Protein AF-A0A1Y1LQA8-F1 (afdb_monomer_lite)

Radius of gyration: 16.52 Å; chains: 1; bounding box: 36×49×40 Å

Structure (mmCIF, N/CA/C/O backbone):
data_AF-A0A1Y1LQA8-F1
#
_entry.id   AF-A0A1Y1LQA8-F1
#
loop_
_atom_site.group_PDB
_atom_site.id
_atom_site.type_symbol
_atom_site.label_atom_id
_atom_site.label_alt_id
_atom_site.label_comp_id
_atom_site.label_asym_id
_atom_site.label_entity_id
_atom_site.label_seq_id
_atom_site.pdbx_PDB_ins_code
_atom_site.Cartn_x
_atom_site.Cartn_y
_atom_site.Cartn_z
_atom_site.occupancy
_atom_site.B_iso_or_equiv
_atom_site.auth_seq_id
_atom_site.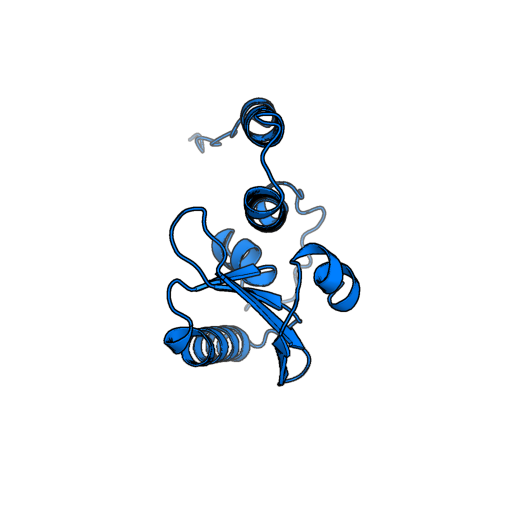auth_comp_id
_atom_site.auth_asym_id
_atom_site.auth_atom_id
_atom_site.pdbx_PDB_model_num
ATOM 1 N N . MET A 1 1 ? -7.910 35.291 4.109 1.00 36.25 1 MET A N 1
ATOM 2 C CA . MET A 1 1 ? -8.490 35.565 2.781 1.00 36.25 1 MET A CA 1
ATOM 3 C C . MET A 1 1 ? -7.597 34.868 1.772 1.00 36.25 1 MET A C 1
ATOM 5 O O . MET A 1 1 ? -6.394 35.068 1.854 1.00 36.25 1 MET A O 1
ATOM 9 N N . ALA A 1 2 ? -8.210 34.036 0.928 1.00 35.50 2 ALA A N 1
ATOM 10 C CA . ALA A 1 2 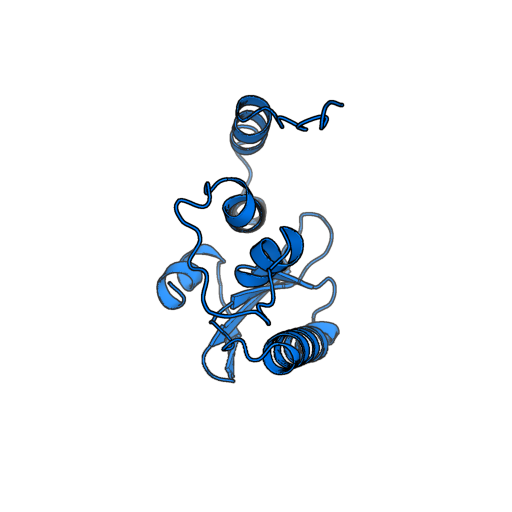? -7.634 33.211 -0.139 1.00 35.50 2 ALA A CA 1
ATOM 11 C C . ALA A 1 2 ? -6.783 31.998 0.290 1.00 35.50 2 ALA A C 1
ATOM 13 O O . ALA A 1 2 ? -5.570 32.073 0.484 1.00 35.50 2 ALA A O 1
ATOM 14 N N . ASP A 1 3 ? -7.501 30.877 0.398 1.00 37.22 3 ASP A N 1
ATOM 15 C CA . ASP A 1 3 ? -7.052 29.529 0.051 1.00 37.22 3 ASP A CA 1
ATOM 16 C C . ASP A 1 3 ? -6.282 29.602 -1.278 1.00 37.22 3 ASP A C 1
ATOM 18 O O . ASP A 1 3 ? -6.778 30.173 -2.251 1.00 37.22 3 ASP A O 1
ATOM 22 N N . ARG A 1 4 ? -5.038 29.120 -1.304 1.00 40.53 4 ARG A N 1
ATOM 23 C CA . ARG A 1 4 ? -4.310 28.923 -2.560 1.00 40.53 4 ARG A CA 1
ATOM 24 C C . ARG A 1 4 ? -4.588 27.499 -2.987 1.00 40.53 4 ARG A C 1
ATOM 26 O O . ARG A 1 4 ? -3.836 26.588 -2.640 1.00 40.53 4 ARG A O 1
ATOM 33 N N . ASP A 1 5 ? -5.701 27.352 -3.694 1.00 42.28 5 ASP A N 1
ATOM 34 C CA . ASP A 1 5 ? -6.008 26.180 -4.493 1.00 42.28 5 ASP A CA 1
ATOM 35 C C . ASP A 1 5 ? -4.764 25.823 -5.308 1.00 42.28 5 ASP A C 1
ATOM 37 O O . ASP A 1 5 ? -4.322 26.559 -6.190 1.00 42.28 5 ASP A O 1
ATOM 41 N N . THR A 1 6 ? -4.137 24.709 -4.940 1.00 51.50 6 THR A N 1
ATOM 42 C CA . THR A 1 6 ? -3.135 24.063 -5.781 1.00 51.50 6 THR A CA 1
ATOM 43 C C . THR A 1 6 ? -3.921 23.357 -6.874 1.00 51.50 6 THR A C 1
ATOM 45 O O . THR A 1 6 ? -4.232 22.171 -6.769 1.00 51.50 6 THR A O 1
ATOM 48 N N . GLU A 1 7 ? -4.330 24.129 -7.877 1.00 48.59 7 GLU A N 1
ATOM 49 C CA . GLU A 1 7 ? -4.794 23.606 -9.153 1.00 48.59 7 GLU A CA 1
ATOM 50 C C . GLU A 1 7 ? -3.582 22.926 -9.795 1.00 48.59 7 GLU A C 1
ATOM 52 O O . GLU A 1 7 ? -2.673 23.565 -10.316 1.00 48.59 7 GLU A O 1
ATOM 57 N N . MET A 1 8 ? -3.485 21.613 -9.603 1.00 51.59 8 MET A N 1
ATOM 58 C CA . MET A 1 8 ? -2.475 20.796 -10.257 1.00 51.59 8 MET A CA 1
ATOM 59 C C . MET A 1 8 ? -2.997 20.514 -11.664 1.00 51.59 8 MET A C 1
ATOM 61 O O . MET A 1 8 ? -4.001 19.812 -11.813 1.00 51.59 8 MET A O 1
ATOM 65 N N . ASP A 1 9 ? -2.352 21.115 -12.664 1.00 49.09 9 ASP A N 1
ATOM 66 C CA . ASP A 1 9 ? -2.774 21.062 -14.060 1.00 49.09 9 ASP A CA 1
ATOM 67 C C . ASP A 1 9 ? -2.962 19.610 -14.527 1.00 49.09 9 ASP A C 1
ATOM 69 O O . ASP A 1 9 ? -2.050 18.774 -14.540 1.00 49.09 9 ASP A O 1
ATOM 73 N N . LEU A 1 10 ? -4.197 19.299 -14.923 1.00 51.50 10 LEU A N 1
ATOM 74 C CA . LEU A 1 10 ? -4.590 17.988 -15.445 1.00 51.50 10 LEU A CA 1
ATOM 75 C C . LEU A 1 10 ? -3.781 17.611 -16.700 1.00 51.50 10 LEU A C 1
ATOM 77 O O . LEU A 1 10 ? -3.586 16.424 -16.963 1.00 51.50 10 LEU A O 1
ATOM 81 N N . ASP A 1 11 ? -3.277 18.606 -17.436 1.00 50.31 11 ASP A N 1
ATOM 82 C CA . ASP A 1 11 ? -2.474 18.428 -18.648 1.00 50.31 11 ASP A CA 1
ATOM 83 C C . ASP A 1 11 ? -1.070 17.874 -18.348 1.00 50.31 11 ASP A C 1
ATOM 85 O O . ASP A 1 11 ? -0.630 16.928 -18.999 1.00 50.31 11 ASP A O 1
ATOM 89 N N . GLU A 1 12 ? -0.406 18.331 -17.279 1.00 51.81 12 GLU A N 1
ATOM 90 C CA . GLU A 1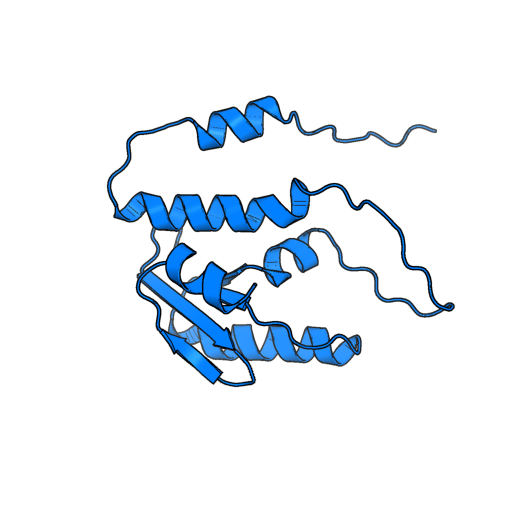 12 ? 0.883 17.763 -16.847 1.00 51.81 12 GLU A CA 1
ATOM 91 C C . GLU A 1 12 ? 0.729 16.297 -16.409 1.00 51.81 12 GLU A C 1
ATOM 93 O O . GLU A 1 12 ? 1.565 15.439 -16.707 1.00 51.81 12 GLU A O 1
ATOM 98 N N . THR A 1 13 ? -0.394 15.974 -15.761 1.00 48.31 13 THR A N 1
ATOM 99 C CA . THR A 1 13 ? -0.700 14.605 -15.322 1.00 48.31 13 THR A CA 1
ATOM 100 C C . THR A 1 13 ? -0.957 13.674 -16.516 1.00 48.31 13 THR A C 1
ATOM 102 O O . THR A 1 13 ? -0.526 12.517 -16.511 1.00 48.31 13 THR A O 1
ATOM 105 N N . LEU A 1 14 ? -1.622 14.171 -17.566 1.00 45.38 14 LEU A N 1
ATOM 106 C CA . LEU A 1 14 ? -1.857 13.440 -18.816 1.00 45.38 14 LEU A CA 1
ATOM 107 C C . LEU A 1 14 ? -0.573 13.285 -19.643 1.00 45.38 14 LEU A C 1
ATOM 109 O O . LEU A 1 14 ? -0.351 12.219 -20.224 1.00 45.38 14 LEU A O 1
ATOM 113 N N . GLN A 1 15 ? 0.307 14.288 -19.636 1.00 48.69 15 GLN A N 1
ATOM 114 C CA . GLN A 1 15 ? 1.617 14.214 -20.283 1.00 48.69 15 GLN A CA 1
ATOM 115 C C . GLN A 1 15 ? 2.525 13.161 -19.625 1.00 48.69 15 GLN A C 1
ATOM 117 O O . GLN A 1 15 ? 3.158 12.388 -20.342 1.00 48.69 15 GLN A O 1
ATOM 122 N N . ILE A 1 16 ? 2.510 13.009 -18.293 1.00 49.78 16 ILE A N 1
ATOM 123 C CA . ILE A 1 16 ? 3.224 11.913 -17.599 1.00 49.78 16 ILE A CA 1
ATOM 124 C C . ILE A 1 16 ? 2.703 10.530 -18.035 1.00 49.78 16 ILE A C 1
ATOM 126 O O . ILE A 1 16 ? 3.481 9.589 -18.191 1.00 49.78 16 ILE A O 1
ATOM 130 N N . ILE A 1 17 ? 1.395 10.387 -18.271 1.00 53.03 17 ILE A N 1
ATOM 131 C CA . ILE A 1 17 ? 0.784 9.125 -18.728 1.00 53.03 17 ILE A CA 1
ATOM 132 C C . ILE A 1 17 ? 1.141 8.817 -20.200 1.00 53.03 17 ILE A C 1
ATOM 134 O O . ILE A 1 17 ? 1.158 7.641 -20.596 1.00 53.03 17 ILE A O 1
ATOM 138 N N . GLY A 1 18 ? 1.430 9.853 -20.997 1.00 46.19 18 GLY A N 1
ATOM 139 C CA . GLY A 1 18 ? 1.752 9.782 -22.426 1.00 46.19 18 GLY A CA 1
ATOM 140 C C . GLY A 1 18 ? 3.220 9.498 -22.771 1.00 46.19 18 GLY A C 1
ATOM 141 O O . GLY A 1 18 ? 3.497 9.072 -23.892 1.00 46.19 18 GLY A O 1
ATOM 142 N N . ILE A 1 19 ? 4.167 9.672 -21.843 1.00 47.97 19 ILE A N 1
ATOM 143 C CA . ILE A 1 19 ? 5.592 9.452 -22.133 1.00 47.97 19 ILE A CA 1
ATOM 144 C C . ILE A 1 19 ? 5.943 7.960 -22.013 1.00 47.97 19 ILE A C 1
ATOM 146 O O . ILE A 1 19 ? 6.229 7.442 -20.935 1.00 47.97 19 ILE A O 1
ATOM 150 N N . GLY A 1 20 ? 5.978 7.288 -23.166 1.00 41.56 20 GLY A N 1
ATOM 151 C CA . GLY A 1 20 ? 6.937 6.217 -23.431 1.00 41.56 20 GLY A CA 1
ATOM 152 C C . GLY A 1 20 ? 6.347 4.852 -23.782 1.00 41.56 20 GLY A C 1
ATOM 153 O O . GLY A 1 20 ? 5.700 4.192 -22.967 1.00 41.56 20 GLY A O 1
ATOM 154 N N . GLU A 1 21 ? 6.662 4.387 -24.991 1.00 52.62 21 GLU A N 1
ATOM 155 C CA . GLU A 1 21 ? 6.695 2.963 -25.316 1.00 52.62 21 GLU A CA 1
ATOM 156 C C . GLU A 1 21 ? 7.767 2.291 -24.444 1.00 52.62 21 GLU A C 1
ATOM 158 O O . GLU A 1 21 ? 8.953 2.303 -24.766 1.00 52.62 21 GLU A O 1
ATOM 163 N N . PHE A 1 22 ? 7.364 1.737 -23.302 1.00 48.56 22 PHE A N 1
ATOM 164 C CA . PHE A 1 22 ? 8.249 0.975 -22.426 1.00 48.56 22 PHE A CA 1
ATOM 165 C C . PHE A 1 22 ? 7.796 -0.485 -22.329 1.00 48.56 22 PHE A C 1
ATOM 167 O O . PHE A 1 22 ? 6.607 -0.806 -22.358 1.00 48.56 22 PHE A O 1
ATOM 174 N N . THR A 1 23 ? 8.785 -1.373 -22.237 1.00 53.28 23 THR A N 1
ATOM 175 C CA . THR A 1 23 ? 8.650 -2.834 -22.173 1.00 53.28 23 THR A CA 1
ATOM 176 C C . THR A 1 23 ? 7.724 -3.296 -21.038 1.00 53.28 23 THR A C 1
ATOM 178 O O . THR A 1 23 ? 7.445 -2.553 -20.102 1.00 53.28 23 THR A O 1
ATOM 181 N N . ALA A 1 24 ? 7.251 -4.548 -21.089 1.00 53.44 24 ALA A N 1
ATOM 182 C CA . ALA A 1 24 ? 6.245 -5.100 -20.166 1.00 53.44 24 ALA A CA 1
ATOM 183 C C . ALA A 1 24 ? 6.518 -4.861 -18.659 1.00 53.44 24 ALA A C 1
ATOM 185 O O . ALA A 1 24 ? 5.571 -4.677 -17.901 1.00 53.44 24 ALA A O 1
ATOM 186 N N . LEU A 1 25 ? 7.788 -4.777 -18.233 1.00 54.75 25 LEU A N 1
ATOM 187 C CA . LEU A 1 25 ? 8.202 -4.437 -16.857 1.00 54.75 25 LEU A CA 1
ATOM 188 C C . LEU A 1 25 ? 7.731 -3.045 -16.394 1.00 54.75 25 LEU A C 1
ATOM 190 O O . LEU A 1 25 ? 7.414 -2.855 -15.224 1.00 54.75 25 LEU A O 1
ATOM 194 N N . PHE A 1 26 ? 7.645 -2.078 -17.306 1.00 67.06 26 PHE A N 1
ATOM 195 C CA . PHE A 1 26 ? 7.149 -0.730 -17.016 1.00 67.06 26 PHE A CA 1
ATOM 196 C C . PHE A 1 26 ? 5.623 -0.636 -17.042 1.00 67.06 26 PHE A C 1
ATOM 198 O O . PHE A 1 26 ? 5.068 0.327 -16.507 1.00 67.06 26 PHE A O 1
ATOM 205 N N . GLN A 1 27 ? 4.924 -1.612 -17.633 1.00 77.75 27 GLN A N 1
ATOM 206 C CA . GLN A 1 27 ? 3.465 -1.556 -17.703 1.00 77.75 27 GLN A CA 1
ATOM 207 C C . GLN A 1 27 ? 2.816 -1.686 -16.330 1.00 77.75 27 GLN A C 1
ATOM 209 O O . GLN A 1 27 ? 1.939 -0.890 -16.008 1.00 77.75 27 GLN A O 1
ATOM 214 N N . ASP A 1 28 ? 3.246 -2.628 -15.489 1.00 81.62 28 ASP A N 1
ATOM 215 C CA . ASP A 1 28 ? 2.670 -2.755 -14.145 1.00 81.62 28 ASP A CA 1
ATOM 216 C C . ASP A 1 28 ? 2.972 -1.532 -13.277 1.00 81.62 28 ASP A C 1
ATOM 218 O O . ASP A 1 28 ? 2.110 -1.103 -12.509 1.00 81.62 28 ASP A O 1
ATOM 222 N N . TYR A 1 29 ? 4.143 -0.908 -13.444 1.00 85.12 29 TYR A N 1
ATOM 223 C CA . TYR A 1 29 ? 4.455 0.343 -12.756 1.00 85.12 29 TYR A CA 1
ATOM 224 C C . TYR A 1 29 ? 3.555 1.487 -13.228 1.00 85.12 29 TYR A C 1
ATOM 226 O O . TYR A 1 29 ? 3.022 2.235 -12.409 1.00 85.12 29 TYR A O 1
ATOM 234 N N . LYS A 1 30 ? 3.294 1.577 -14.537 1.00 84.25 30 LYS A N 1
ATOM 235 C CA . LYS A 1 30 ? 2.313 2.514 -15.091 1.00 84.25 30 LYS A CA 1
ATOM 236 C C . LYS A 1 30 ? 0.921 2.268 -14.511 1.00 84.25 30 LYS A C 1
ATOM 238 O O . LYS A 1 30 ? 0.281 3.218 -14.069 1.00 84.25 30 LYS A O 1
ATOM 243 N N . HIS A 1 31 ? 0.466 1.017 -14.452 1.00 86.12 31 HIS A N 1
ATOM 244 C CA . HIS A 1 31 ? -0.825 0.672 -13.851 1.00 86.12 31 HIS A CA 1
ATOM 245 C C . HIS A 1 31 ? -0.877 1.041 -12.365 1.00 86.12 31 HIS A C 1
ATOM 247 O O . HIS A 1 31 ? -1.870 1.605 -11.917 1.00 86.12 31 HIS A O 1
ATOM 253 N N . TYR A 1 32 ? 0.197 0.795 -11.614 1.00 87.69 32 TYR A N 1
ATOM 254 C CA . TYR A 1 32 ? 0.324 1.230 -10.224 1.00 87.69 32 TYR A CA 1
ATOM 255 C C . TYR A 1 32 ? 0.186 2.753 -10.086 1.00 87.69 32 TYR A C 1
ATOM 257 O O . TYR A 1 32 ? -0.594 3.220 -9.253 1.00 87.69 32 TYR A O 1
ATOM 265 N N . VAL A 1 33 ? 0.894 3.532 -10.912 1.00 87.50 33 VAL A N 1
ATOM 266 C CA . VAL A 1 33 ? 0.805 5.001 -10.901 1.00 87.50 33 VAL A CA 1
ATOM 267 C C . VAL A 1 33 ? -0.610 5.451 -11.256 1.00 87.50 33 VAL A C 1
ATOM 269 O O . VAL A 1 33 ? -1.177 6.270 -10.539 1.00 87.50 33 VAL A O 1
ATOM 272 N N . MET A 1 34 ? -1.217 4.877 -12.298 1.00 85.94 34 MET A N 1
ATOM 273 C CA . MET A 1 34 ? -2.596 5.181 -12.689 1.00 85.94 34 MET A CA 1
ATOM 274 C C . MET A 1 34 ? -3.578 4.924 -11.540 1.00 85.94 34 MET A C 1
ATOM 276 O O . MET A 1 34 ? -4.341 5.821 -11.193 1.00 85.94 34 MET A O 1
ATOM 280 N N . LEU A 1 35 ? -3.525 3.750 -10.900 1.00 85.06 35 LEU A N 1
ATOM 281 C CA . LEU A 1 35 ? -4.386 3.416 -9.758 1.00 85.06 35 LEU A CA 1
ATOM 282 C C . LEU A 1 35 ? -4.142 4.336 -8.557 1.00 85.06 35 LEU A C 1
ATOM 284 O O . LEU A 1 35 ? -5.092 4.772 -7.912 1.00 85.06 35 LEU A O 1
ATOM 288 N N . SER A 1 36 ? -2.883 4.684 -8.292 1.00 84.50 36 SER A N 1
ATOM 289 C CA . SER A 1 36 ? -2.521 5.629 -7.231 1.00 84.50 36 SER A CA 1
ATOM 290 C C . SER A 1 36 ? -3.059 7.036 -7.512 1.00 84.50 36 SER A C 1
ATOM 292 O O . SER A 1 36 ? -3.419 7.761 -6.589 1.00 84.50 36 SER A O 1
ATOM 294 N N . LEU A 1 37 ? -3.131 7.443 -8.782 1.00 83.56 37 LEU A N 1
ATOM 295 C CA . LEU A 1 37 ? -3.663 8.743 -9.193 1.00 83.56 37 LEU A CA 1
ATOM 296 C C . LEU A 1 37 ? -5.193 8.772 -9.255 1.00 83.56 37 LEU A C 1
ATOM 298 O O . LEU A 1 37 ? -5.770 9.845 -9.092 1.00 83.56 37 LEU A O 1
ATOM 302 N N . MET A 1 38 ? -5.873 7.632 -9.423 1.00 79.06 38 MET A N 1
ATOM 303 C CA . MET A 1 38 ? -7.344 7.585 -9.478 1.00 79.06 38 MET A CA 1
ATOM 304 C C . MET A 1 38 ? -8.001 8.227 -8.252 1.00 79.06 38 MET A C 1
ATOM 306 O O . MET A 1 38 ? -8.975 8.962 -8.402 1.00 79.06 38 MET A O 1
ATOM 310 N N . GLY A 1 39 ? -7.439 8.022 -7.057 1.00 70.31 39 GLY A N 1
ATOM 311 C CA . GLY A 1 39 ? -7.937 8.647 -5.827 1.00 70.31 39 GLY A CA 1
ATOM 312 C C . GLY A 1 39 ? -7.848 10.180 -5.815 1.00 70.31 39 GLY A C 1
ATOM 313 O O . GLY A 1 39 ? -8.504 10.820 -5.000 1.00 70.31 39 GLY A O 1
ATOM 314 N N . SER A 1 40 ? -7.048 10.773 -6.705 1.00 74.25 40 SER A N 1
ATOM 315 C CA . SER A 1 40 ? -6.903 12.224 -6.877 1.00 74.25 40 SER A CA 1
ATOM 316 C C . SER A 1 40 ? -7.643 12.763 -8.105 1.00 74.25 40 SER A C 1
ATOM 318 O O . SER A 1 40 ? -8.070 13.911 -8.088 1.00 74.25 40 SER A O 1
ATOM 320 N N . LEU A 1 41 ? -7.811 11.949 -9.151 1.00 72.75 41 LEU A N 1
ATOM 321 C CA . LEU A 1 41 ? -8.439 12.351 -10.415 1.00 72.75 41 LEU A CA 1
ATOM 322 C C . LEU A 1 41 ? -9.968 12.255 -10.400 1.00 72.75 41 LEU A C 1
ATOM 324 O O . LEU A 1 41 ? -10.628 12.876 -11.230 1.00 72.75 41 LEU A O 1
ATOM 328 N N . LEU A 1 42 ? -10.546 11.465 -9.493 1.00 69.31 42 LEU A N 1
ATOM 329 C CA . LEU A 1 42 ? -11.993 11.323 -9.387 1.00 69.31 42 LEU A CA 1
ATOM 330 C C . LEU A 1 42 ? -12.562 12.430 -8.483 1.00 69.31 42 LEU A C 1
ATOM 332 O O . LEU A 1 42 ? -12.362 12.377 -7.266 1.00 69.31 42 LEU A O 1
ATOM 336 N N . PRO A 1 43 ? -13.291 13.424 -9.033 1.00 61.53 43 PRO A N 1
ATOM 337 C CA . PRO A 1 43 ? -13.926 14.441 -8.211 1.00 61.53 43 PRO A CA 1
ATOM 338 C C . PRO A 1 43 ? -14.965 13.778 -7.305 1.00 61.53 43 PRO A C 1
ATOM 340 O O . PRO A 1 43 ? -15.793 12.979 -7.755 1.00 61.53 43 PRO A O 1
ATOM 343 N N . TYR A 1 44 ? -14.943 14.116 -6.018 1.00 61.34 44 TYR A N 1
ATOM 344 C CA . TYR A 1 44 ? -15.949 13.647 -5.073 1.00 61.34 44 TYR A CA 1
ATOM 345 C C . TYR A 1 44 ? -17.302 14.285 -5.439 1.00 61.34 44 TYR A C 1
ATOM 347 O O . TYR A 1 44 ? -17.504 15.487 -5.293 1.00 61.34 44 TYR A O 1
ATOM 355 N N . LYS A 1 45 ? -18.237 13.493 -5.979 1.00 56.75 45 LYS A N 1
ATOM 356 C CA . LYS A 1 45 ? -19.507 14.021 -6.518 1.00 56.75 45 LYS A CA 1
ATOM 357 C C . LYS A 1 45 ? -20.547 14.362 -5.453 1.00 56.75 45 LYS A C 1
ATOM 359 O O . LYS A 1 45 ? -21.480 15.109 -5.732 1.00 56.75 45 LYS A O 1
ATOM 364 N N . SER A 1 46 ? -20.412 13.840 -4.240 1.00 53.22 46 SER A N 1
ATOM 365 C CA . SER A 1 46 ? -21.349 14.132 -3.160 1.00 53.22 46 SER A CA 1
ATOM 366 C C . SER A 1 46 ? -20.719 13.897 -1.796 1.00 53.22 46 SER A C 1
ATOM 368 O O . SER A 1 46 ? -19.815 13.081 -1.612 1.00 53.22 46 SER A O 1
ATOM 370 N N . ARG A 1 47 ? -21.222 14.644 -0.815 1.00 56.16 47 ARG A N 1
ATOM 371 C CA . ARG A 1 47 ? -20.895 14.473 0.594 1.00 56.16 47 ARG A CA 1
ATOM 372 C C . ARG A 1 47 ? -22.033 13.693 1.244 1.00 56.16 47 ARG A C 1
ATOM 374 O O . ARG A 1 47 ? -23.115 14.243 1.422 1.00 56.16 47 ARG A O 1
ATOM 381 N N . HIS A 1 48 ? -21.797 12.442 1.622 1.00 53.31 48 HIS A N 1
ATOM 382 C CA . HIS A 1 48 ? -22.730 11.707 2.475 1.00 53.31 48 HIS A CA 1
ATOM 383 C C . HIS A 1 48 ? -22.413 12.029 3.941 1.00 53.31 48 HIS A C 1
ATOM 385 O O . HIS A 1 48 ? -21.543 11.419 4.562 1.00 53.31 48 HIS A O 1
ATOM 391 N N . VAL A 1 49 ? -23.076 13.060 4.471 1.00 57.25 49 VAL A N 1
ATOM 392 C CA . VAL A 1 49 ? -22.958 13.450 5.884 1.00 57.25 49 VAL A CA 1
ATOM 393 C C . VAL A 1 49 ? -23.951 12.640 6.708 1.00 57.25 49 VAL A C 1
ATOM 395 O O . VAL A 1 49 ? -25.147 12.674 6.430 1.00 57.25 49 VAL A O 1
ATOM 398 N N . PHE A 1 50 ? -23.462 11.945 7.733 1.00 55.69 50 PHE A N 1
ATOM 399 C CA . PHE A 1 50 ? -24.288 11.255 8.720 1.00 55.69 50 PHE A CA 1
ATOM 400 C C . PHE A 1 50 ? -23.696 11.486 10.121 1.00 55.69 50 PHE A C 1
ATOM 402 O O . PHE A 1 50 ? -22.625 10.976 10.438 1.00 55.69 50 PHE A O 1
ATOM 409 N N . GLY A 1 51 ? -24.378 12.274 10.958 1.00 62.91 51 GLY A N 1
ATOM 410 C CA . GLY A 1 51 ? -23.981 12.527 12.353 1.00 62.91 51 GLY A CA 1
ATOM 411 C C . GLY A 1 51 ? -22.760 13.445 12.561 1.00 62.91 51 GLY A C 1
ATOM 412 O O . GLY A 1 51 ? -22.297 14.116 11.642 1.00 62.91 51 GLY A O 1
ATOM 413 N N . SER A 1 52 ? -22.269 13.507 13.810 1.00 63.03 52 SER A N 1
ATOM 414 C CA . SER A 1 52 ? -21.243 14.460 14.288 1.00 63.03 52 SER A CA 1
ATOM 415 C C . SER A 1 52 ? -19.840 13.871 14.512 1.00 63.03 52 SER A C 1
ATOM 417 O O . SER A 1 52 ? -18.896 14.627 14.730 1.00 63.03 52 SER A O 1
ATOM 419 N N . LYS A 1 53 ? -19.675 12.542 14.440 1.00 62.69 53 LYS A N 1
ATOM 420 C CA . LYS A 1 53 ? -18.387 11.837 14.580 1.00 62.69 53 LYS A CA 1
ATOM 421 C C . LYS A 1 53 ? -18.042 11.081 13.294 1.00 62.69 53 LYS A C 1
ATOM 423 O O . LYS A 1 53 ? -18.099 9.859 13.263 1.00 62.69 53 LYS A O 1
ATOM 428 N N . GLN A 1 54 ? -17.724 11.802 12.220 1.00 69.50 54 GLN A N 1
ATOM 429 C CA . GLN A 1 54 ? -17.287 11.179 10.966 1.00 69.50 54 GLN A CA 1
ATOM 430 C C . GLN A 1 54 ? -15.769 11.246 10.816 1.00 69.50 54 GLN A C 1
ATOM 432 O O . GLN A 1 54 ? -15.176 12.327 10.834 1.00 69.50 54 GLN A O 1
ATOM 437 N N . TRP A 1 55 ? -15.151 10.085 10.606 1.00 73.75 55 TRP A N 1
ATOM 438 C CA . TRP A 1 55 ? -13.808 10.019 10.052 1.00 73.75 55 TRP A CA 1
ATOM 439 C C . TRP A 1 55 ? -13.846 10.454 8.583 1.00 73.75 55 TRP A C 1
ATOM 441 O O . TRP A 1 55 ? -14.702 10.019 7.812 1.00 73.75 55 TRP A O 1
ATOM 451 N N . LYS A 1 56 ? -12.923 11.341 8.199 1.00 76.69 56 LYS A N 1
ATOM 452 C CA . LYS A 1 56 ? -12.772 11.816 6.823 1.00 76.69 56 LYS A CA 1
ATOM 453 C C . LYS A 1 56 ? -11.450 11.284 6.266 1.00 76.69 56 LYS A C 1
ATOM 455 O O . LYS A 1 56 ? -10.407 11.688 6.789 1.00 76.69 56 LYS A O 1
ATOM 460 N N . PRO A 1 57 ? -11.467 10.453 5.209 1.00 77.19 57 PRO A N 1
ATOM 461 C CA . PRO A 1 57 ? -10.236 10.013 4.576 1.00 77.19 57 PRO A CA 1
ATOM 462 C C . PRO A 1 57 ? -9.513 11.214 3.961 1.00 77.19 57 PRO A C 1
ATOM 464 O O . PRO A 1 57 ? -10.113 12.077 3.309 1.00 77.19 57 PRO A O 1
ATOM 467 N N . LYS A 1 58 ? -8.207 11.283 4.190 1.00 79.25 58 LYS A N 1
ATOM 468 C CA . LYS A 1 58 ? -7.294 12.184 3.490 1.00 79.25 58 LYS A CA 1
ATOM 469 C C . LYS A 1 58 ? -6.998 11.616 2.103 1.00 79.25 58 LYS A C 1
ATOM 471 O O . LYS A 1 58 ? -7.195 10.434 1.845 1.00 79.25 58 LYS A O 1
ATOM 476 N N . ILE A 1 59 ? -6.428 12.440 1.224 1.00 75.94 59 ILE A N 1
ATOM 477 C CA . ILE A 1 59 ? -5.980 11.991 -0.106 1.00 75.94 59 ILE A CA 1
ATOM 478 C C . ILE A 1 59 ? -5.046 10.775 0.009 1.00 75.94 59 ILE A C 1
ATOM 480 O O . ILE A 1 59 ? -5.180 9.837 -0.766 1.00 75.94 59 ILE A O 1
ATOM 484 N N . ALA A 1 60 ? -4.147 10.760 0.999 1.00 78.56 60 ALA A N 1
ATOM 485 C CA . ALA A 1 60 ? -3.281 9.612 1.270 1.00 78.56 60 ALA A CA 1
ATOM 486 C C . ALA A 1 60 ? -4.081 8.332 1.579 1.00 78.56 60 ALA A C 1
ATOM 488 O O . ALA A 1 60 ? -3.793 7.291 0.998 1.00 78.56 60 ALA A O 1
ATOM 489 N N . ASP A 1 61 ? -5.138 8.430 2.392 1.00 80.25 61 ASP A N 1
ATOM 490 C CA . AS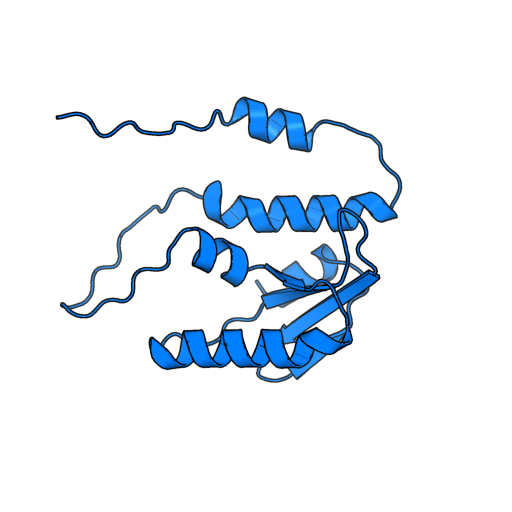P A 1 61 ? -6.010 7.296 2.724 1.00 80.25 61 ASP A CA 1
ATOM 491 C C . ASP A 1 61 ? -6.750 6.774 1.484 1.00 80.25 61 ASP A C 1
ATOM 493 O O . ASP A 1 61 ? -6.901 5.567 1.314 1.00 80.25 61 ASP A O 1
ATOM 497 N N . CYS A 1 62 ? -7.168 7.668 0.582 1.00 79.62 62 CYS A N 1
ATOM 498 C CA . CYS A 1 62 ? -7.796 7.283 -0.683 1.00 79.62 62 CYS A CA 1
ATOM 499 C C . CYS A 1 62 ? -6.817 6.568 -1.627 1.00 79.62 62 CYS A C 1
ATOM 501 O O . CYS A 1 62 ? -7.197 5.590 -2.269 1.00 79.62 62 CYS A O 1
ATOM 503 N N . LYS A 1 63 ? -5.561 7.035 -1.707 1.00 79.25 63 LYS A N 1
ATOM 504 C CA . LYS A 1 63 ? -4.506 6.402 -2.518 1.00 79.25 63 LYS A CA 1
ATOM 505 C C . LYS A 1 63 ? -4.190 5.001 -2.001 1.00 79.25 63 LYS A C 1
ATOM 507 O O . LYS A 1 63 ? -4.290 4.027 -2.746 1.00 79.25 63 LYS A O 1
ATOM 512 N N . GLU A 1 64 ? -3.896 4.911 -0.705 1.00 82.94 64 GLU A N 1
ATOM 513 C CA . GLU A 1 64 ? -3.628 3.650 -0.011 1.00 82.94 64 GLU A CA 1
ATOM 514 C C . GLU A 1 64 ? -4.834 2.712 -0.046 1.00 82.94 64 GLU A C 1
ATOM 516 O O . GLU A 1 64 ? -4.656 1.498 -0.029 1.00 82.94 64 GLU A O 1
ATOM 521 N N . GLY A 1 65 ? -6.058 3.248 -0.098 1.00 82.69 65 GLY A N 1
ATOM 522 C CA . GLY A 1 65 ? -7.303 2.487 -0.153 1.00 82.69 65 GLY A CA 1
ATOM 523 C C . GLY A 1 65 ? -7.364 1.516 -1.330 1.00 82.69 65 GLY A C 1
ATOM 524 O O . GLY A 1 65 ? -7.805 0.386 -1.146 1.00 82.69 65 GLY A O 1
ATOM 525 N N . ILE A 1 66 ? -6.847 1.921 -2.492 1.00 85.62 66 ILE A N 1
ATOM 526 C CA . ILE A 1 66 ? -6.869 1.127 -3.728 1.00 85.62 66 ILE A CA 1
ATOM 527 C C . ILE A 1 66 ? -5.604 0.272 -3.848 1.00 85.62 66 ILE A C 1
ATOM 529 O O . ILE A 1 66 ? -5.682 -0.929 -4.128 1.00 85.62 66 ILE A O 1
ATOM 533 N N . VAL A 1 67 ? -4.434 0.886 -3.638 1.00 89.94 67 VAL A N 1
ATOM 534 C CA . VAL A 1 67 ? -3.137 0.231 -3.818 1.00 89.94 67 VAL A CA 1
ATOM 535 C C . VAL A 1 67 ? -2.147 0.619 -2.722 1.00 89.94 67 VAL A C 1
ATOM 537 O O . VAL A 1 67 ? -1.967 1.791 -2.406 1.00 89.94 67 VAL A O 1
ATOM 540 N N . LEU A 1 68 ? -1.491 -0.385 -2.146 1.00 92.44 68 LEU A N 1
ATOM 541 C CA . LEU A 1 68 ? -0.466 -0.244 -1.119 1.00 92.44 68 LEU A CA 1
ATOM 542 C C . LEU A 1 68 ? 0.897 -0.598 -1.717 1.00 92.44 68 LEU A C 1
ATOM 544 O O . LEU A 1 68 ? 1.077 -1.707 -2.218 1.00 92.44 68 LEU A O 1
ATOM 548 N N . LYS A 1 69 ? 1.861 0.324 -1.667 1.00 91.81 69 LYS A N 1
ATOM 549 C CA . LYS A 1 69 ? 3.242 0.037 -2.069 1.00 91.81 69 LYS A CA 1
ATOM 550 C C . LYS A 1 69 ? 4.060 -0.388 -0.855 1.00 91.81 69 LYS A C 1
ATOM 552 O O . LYS A 1 69 ? 4.030 0.285 0.170 1.00 91.81 69 LYS A O 1
ATOM 557 N N . VAL A 1 70 ? 4.809 -1.472 -1.005 1.00 94.88 70 VAL A N 1
ATOM 558 C CA . VAL A 1 70 ? 5.736 -2.006 -0.006 1.00 94.88 70 VAL A CA 1
ATOM 559 C C . VAL A 1 70 ? 7.102 -2.168 -0.669 1.00 94.88 70 VAL A C 1
ATOM 561 O O . VAL A 1 70 ? 7.185 -2.591 -1.819 1.00 94.88 70 VAL A O 1
ATOM 564 N N . GLU A 1 71 ? 8.187 -1.810 0.013 1.00 92.94 71 GLU A N 1
ATOM 565 C CA . GLU A 1 71 ? 9.524 -1.899 -0.590 1.00 92.94 71 GLU A CA 1
ATOM 566 C C . GLU A 1 71 ? 10.073 -3.328 -0.580 1.00 92.94 71 GLU A C 1
ATOM 568 O O . GLU A 1 71 ? 10.630 -3.777 -1.585 1.00 92.94 71 GLU A O 1
ATOM 573 N N . LEU A 1 72 ? 9.884 -4.049 0.530 1.00 92.88 72 LEU A N 1
ATOM 574 C CA . LEU A 1 72 ? 10.415 -5.393 0.747 1.00 92.88 72 LEU A CA 1
ATOM 575 C C . LEU A 1 72 ? 9.292 -6.418 0.909 1.00 92.88 72 LEU A C 1
ATOM 577 O O . LEU A 1 72 ? 8.292 -6.176 1.577 1.00 92.88 72 LEU A O 1
ATOM 581 N N . ALA A 1 73 ? 9.486 -7.615 0.354 1.00 90.88 73 ALA A N 1
ATOM 582 C CA . ALA A 1 73 ? 8.505 -8.696 0.471 1.00 90.88 73 ALA A CA 1
ATOM 583 C C . ALA A 1 73 ? 8.247 -9.114 1.933 1.00 90.88 73 ALA A C 1
ATOM 585 O O . ALA A 1 73 ? 7.124 -9.474 2.272 1.00 90.88 73 ALA A O 1
ATOM 586 N N . GLY A 1 74 ? 9.264 -9.018 2.799 1.00 91.94 74 GLY A N 1
ATOM 587 C CA . GLY A 1 74 ? 9.142 -9.330 4.228 1.00 91.94 74 GLY A CA 1
ATOM 588 C C . GLY A 1 74 ? 8.230 -8.376 5.008 1.00 91.94 74 GLY A C 1
ATOM 589 O O . GLY A 1 74 ? 7.742 -8.747 6.069 1.00 91.94 74 GLY A O 1
ATOM 590 N N . ASP A 1 75 ? 7.944 -7.187 4.470 1.00 94.06 75 ASP A N 1
ATOM 591 C CA . ASP A 1 75 ? 7.134 -6.171 5.151 1.00 94.06 75 ASP A CA 1
ATOM 592 C C . ASP A 1 75 ? 5.642 -6.260 4.793 1.00 94.06 75 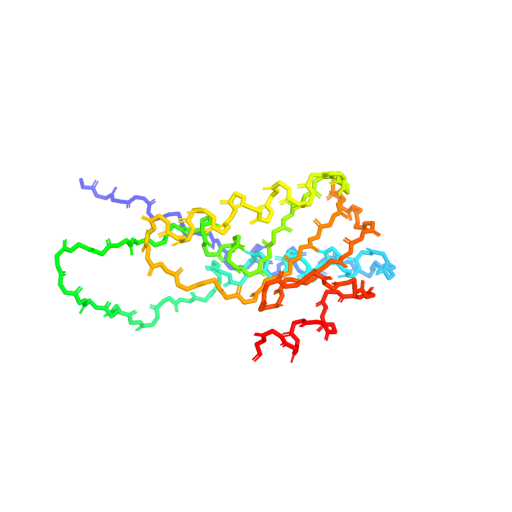ASP A C 1
ATOM 594 O O . ASP A 1 75 ? 4.826 -5.525 5.351 1.00 94.06 75 ASP A O 1
ATOM 598 N N . VAL A 1 76 ? 5.261 -7.142 3.861 1.00 94.69 76 VAL A N 1
ATOM 599 C CA . VAL A 1 76 ? 3.888 -7.227 3.338 1.00 94.69 76 VAL A CA 1
ATOM 600 C C . VAL A 1 76 ? 2.881 -7.529 4.444 1.00 94.69 76 VAL A C 1
ATOM 602 O O . VAL A 1 76 ? 1.865 -6.842 4.540 1.00 94.69 76 VAL A O 1
ATOM 605 N N . GLU A 1 77 ? 3.155 -8.520 5.293 1.00 94.19 77 GLU A N 1
ATOM 606 C CA . GLU A 1 77 ? 2.243 -8.916 6.373 1.00 94.19 77 GLU A CA 1
ATOM 607 C C . GLU A 1 77 ? 2.046 -7.784 7.384 1.00 94.19 77 GLU A C 1
ATOM 609 O O . GLU A 1 77 ? 0.912 -7.442 7.724 1.00 94.19 77 GLU A O 1
ATOM 614 N N . THR A 1 78 ? 3.141 -7.138 7.793 1.00 96.19 78 THR A N 1
ATOM 615 C CA . THR A 1 78 ? 3.110 -5.980 8.694 1.00 96.19 78 THR A CA 1
ATOM 616 C C . THR A 1 78 ? 2.311 -4.831 8.083 1.00 96.19 78 THR A C 1
ATOM 618 O O . THR A 1 78 ? 1.441 -4.265 8.740 1.00 96.19 78 THR A O 1
ATOM 621 N N . ALA A 1 79 ? 2.543 -4.515 6.806 1.00 94.75 79 ALA A N 1
ATOM 622 C CA . ALA A 1 79 ? 1.848 -3.436 6.114 1.00 94.75 79 ALA A CA 1
ATOM 623 C C . ALA A 1 79 ? 0.336 -3.707 5.983 1.00 94.75 79 ALA A C 1
ATOM 625 O O . ALA A 1 79 ? -0.481 -2.798 6.161 1.00 94.75 79 ALA A O 1
ATOM 626 N N . VAL A 1 80 ? -0.050 -4.961 5.722 1.00 94.69 80 VAL A N 1
ATOM 627 C CA . VAL A 1 80 ? -1.454 -5.397 5.709 1.00 94.69 80 VAL A CA 1
ATOM 628 C C . VAL A 1 80 ? -2.076 -5.260 7.098 1.00 94.69 80 VAL A C 1
ATOM 630 O O . VAL A 1 80 ? -3.144 -4.658 7.220 1.00 94.69 80 VAL A O 1
ATOM 633 N N . ALA A 1 81 ? -1.405 -5.749 8.144 1.00 94.75 81 ALA A N 1
ATOM 634 C CA . ALA A 1 81 ? -1.893 -5.672 9.518 1.00 94.75 81 ALA A CA 1
ATOM 635 C C . ALA A 1 81 ? -2.102 -4.218 9.969 1.00 94.75 81 ALA A C 1
ATOM 637 O O . ALA A 1 81 ? -3.183 -3.873 10.441 1.00 94.75 81 ALA A O 1
ATOM 638 N N . THR A 1 82 ? -1.124 -3.340 9.729 1.00 94.56 82 THR A N 1
ATOM 639 C CA . THR A 1 82 ? -1.221 -1.907 10.050 1.00 94.56 82 THR A CA 1
ATOM 640 C C . THR A 1 82 ? -2.378 -1.233 9.314 1.00 94.56 82 THR A C 1
ATOM 642 O O . THR A 1 82 ? -3.103 -0.424 9.896 1.00 94.56 82 THR A O 1
ATOM 645 N N . LYS A 1 83 ? -2.602 -1.568 8.037 1.00 92.81 83 LYS A N 1
ATOM 646 C CA . LYS A 1 83 ? -3.740 -1.027 7.283 1.00 92.81 83 LYS A CA 1
ATOM 647 C C . LYS A 1 83 ? -5.080 -1.498 7.855 1.00 92.81 83 LYS A C 1
ATOM 649 O O . LYS A 1 83 ? -6.004 -0.692 7.964 1.00 92.81 83 LYS A O 1
ATOM 654 N N . ILE A 1 84 ? -5.193 -2.774 8.217 1.00 92.69 84 ILE A N 1
ATOM 655 C CA . ILE A 1 84 ? -6.406 -3.336 8.827 1.00 92.69 84 ILE A CA 1
ATOM 656 C C . ILE A 1 84 ? -6.686 -2.663 10.171 1.00 92.69 84 ILE A C 1
ATOM 658 O O . ILE A 1 84 ? -7.799 -2.186 10.382 1.00 92.69 84 ILE A O 1
ATOM 662 N N . GLU A 1 85 ? -5.679 -2.559 11.038 1.00 93.25 85 GLU A N 1
ATOM 663 C CA . GLU A 1 85 ? -5.787 -1.912 12.348 1.00 93.25 85 GLU A CA 1
ATOM 664 C C . GLU A 1 85 ? -6.234 -0.450 12.211 1.00 93.25 85 GLU A C 1
ATOM 666 O O . GLU A 1 85 ? -7.168 -0.009 12.884 1.00 93.25 85 GLU A O 1
ATOM 671 N N . LYS A 1 86 ? -5.645 0.288 11.261 1.00 89.69 86 LYS A N 1
ATOM 672 C CA . LYS A 1 86 ? -6.046 1.662 10.934 1.00 89.69 86 LYS A CA 1
ATOM 673 C C . LYS A 1 86 ? -7.526 1.744 10.558 1.00 89.69 86 LYS A C 1
ATOM 675 O O . LYS A 1 86 ? -8.222 2.596 11.101 1.00 89.69 86 LYS A O 1
ATOM 680 N N . LEU A 1 87 ? -8.022 0.875 9.674 1.00 87.12 87 LEU A N 1
ATOM 681 C CA . LEU A 1 87 ? -9.431 0.880 9.247 1.00 87.12 87 LEU A CA 1
ATOM 682 C C . LEU A 1 87 ? -10.389 0.471 10.373 1.00 87.12 87 LEU A C 1
ATOM 684 O O . LEU A 1 87 ? -11.435 1.095 10.545 1.00 87.12 87 LEU A O 1
ATOM 688 N N . GLN A 1 88 ? -10.004 -0.513 11.187 1.00 88.81 88 GLN A N 1
ATOM 689 C CA . GLN A 1 88 ? -10.764 -0.934 12.364 1.00 88.81 88 GLN A CA 1
ATOM 690 C C . GLN A 1 88 ? -10.862 0.181 13.413 1.00 88.81 88 GLN A C 1
ATOM 692 O O . GLN A 1 88 ? -11.937 0.391 13.969 1.00 88.81 88 GLN A O 1
ATOM 697 N N . SER A 1 89 ? -9.787 0.950 13.630 1.00 88.06 89 SER A N 1
ATOM 698 C CA . SER A 1 89 ? -9.761 2.067 14.592 1.00 88.06 89 SER A CA 1
ATOM 699 C C . SER A 1 89 ? -10.749 3.195 14.267 1.00 88.06 89 SER A C 1
ATOM 701 O O . SER A 1 89 ? -11.114 3.974 15.146 1.00 88.06 89 SER A O 1
ATOM 703 N N . VAL A 1 90 ? -11.189 3.275 13.008 1.00 85.31 90 VAL A N 1
ATOM 704 C CA . VAL A 1 90 ? -12.153 4.267 12.511 1.00 85.31 90 VAL A CA 1
ATOM 705 C C . VAL A 1 90 ? -13.480 3.635 12.082 1.00 85.31 90 VAL A C 1
ATOM 707 O O . VAL A 1 90 ? -14.270 4.293 11.410 1.00 85.31 90 VAL A O 1
ATOM 710 N N . GLU A 1 91 ? -13.720 2.374 12.461 1.00 85.00 91 GLU A N 1
ATOM 711 C CA . GLU A 1 91 ? -14.948 1.614 12.176 1.00 85.00 91 GLU A CA 1
ATOM 712 C C . GLU A 1 91 ? -15.289 1.520 10.673 1.00 85.00 91 GLU A C 1
ATOM 714 O O . GLU A 1 91 ? -16.453 1.435 10.278 1.00 85.00 91 GLU A O 1
ATOM 719 N N . VAL A 1 92 ? -14.269 1.519 9.809 1.00 83.19 92 VAL A N 1
ATOM 720 C CA . VAL A 1 92 ? -14.432 1.392 8.356 1.00 83.19 92 VAL A CA 1
ATOM 721 C C . VAL A 1 92 ? -14.193 -0.058 7.930 1.00 83.19 92 VAL A C 1
ATOM 723 O O . VAL A 1 92 ? -13.197 -0.662 8.336 1.00 83.19 92 VAL A O 1
ATOM 726 N N . PRO A 1 93 ? -15.064 -0.643 7.085 1.00 86.00 93 PRO A N 1
ATOM 727 C CA . PRO A 1 93 ? -14.863 -1.998 6.591 1.00 86.00 93 PRO A CA 1
ATOM 728 C C . PRO A 1 93 ? -13.593 -2.100 5.742 1.00 86.00 93 PRO A C 1
ATOM 730 O O . PRO A 1 93 ? -13.321 -1.249 4.891 1.00 86.00 93 PRO A O 1
ATOM 733 N N . VAL A 1 94 ? -12.847 -3.188 5.930 1.00 88.19 94 VAL A N 1
ATOM 734 C CA . VAL A 1 94 ? -11.679 -3.500 5.102 1.00 88.19 94 VAL A CA 1
ATOM 735 C C . VAL A 1 94 ? -12.154 -3.939 3.719 1.00 88.19 94 VAL A C 1
ATOM 737 O O . VAL A 1 94 ? -12.684 -5.035 3.546 1.00 88.19 94 VAL A O 1
ATOM 740 N N . GLN A 1 95 ? -11.978 -3.063 2.735 1.00 87.88 95 GLN A N 1
ATOM 741 C CA . GLN A 1 95 ? -12.237 -3.359 1.327 1.00 87.88 95 GLN A CA 1
ATOM 742 C C . GLN A 1 95 ? -11.053 -4.115 0.712 1.00 87.88 95 GLN A C 1
ATOM 744 O O . GLN A 1 95 ? -9.931 -3.953 1.197 1.00 87.88 95 GLN A O 1
ATOM 749 N N . PRO A 1 96 ? -11.254 -4.904 -0.358 1.00 90.56 96 PRO A N 1
ATOM 750 C CA . PRO A 1 96 ? -10.152 -5.480 -1.115 1.00 90.56 96 PRO A CA 1
ATOM 751 C C . PRO A 1 96 ? -9.172 -4.414 -1.615 1.00 90.56 96 PRO A C 1
ATOM 753 O O . PRO A 1 96 ? -9.581 -3.337 -2.049 1.00 90.56 96 PRO A O 1
ATOM 756 N N . PHE A 1 97 ? -7.875 -4.715 -1.577 1.00 90.75 97 PHE A N 1
ATOM 757 C CA . PHE A 1 97 ? -6.844 -3.802 -2.075 1.00 90.75 97 PHE A CA 1
ATOM 758 C C . PHE A 1 97 ? -5.657 -4.549 -2.675 1.00 90.75 97 PHE A C 1
ATOM 760 O O . PHE A 1 97 ? -5.363 -5.694 -2.324 1.00 90.75 97 PHE A O 1
ATOM 767 N N . ILE A 1 98 ? -4.968 -3.877 -3.596 1.00 91.94 98 ILE A N 1
ATOM 768 C CA . ILE A 1 98 ? -3.783 -4.406 -4.274 1.00 91.94 98 ILE A CA 1
ATOM 769 C C . ILE A 1 98 ? -2.544 -4.020 -3.469 1.00 91.94 98 ILE A C 1
ATOM 771 O O . ILE A 1 98 ? -2.452 -2.906 -2.958 1.00 91.94 98 ILE A O 1
ATOM 775 N N . ILE A 1 99 ? -1.575 -4.922 -3.376 1.00 94.19 99 ILE A N 1
ATOM 776 C CA . ILE A 1 99 ? -0.274 -4.663 -2.765 1.00 94.19 99 ILE A CA 1
ATOM 777 C C . ILE A 1 99 ? 0.789 -4.844 -3.839 1.00 94.19 99 ILE A C 1
ATOM 779 O O . ILE A 1 99 ? 0.844 -5.875 -4.506 1.00 94.19 99 ILE A O 1
ATOM 783 N N . VAL A 1 100 ? 1.626 -3.833 -4.013 1.00 93.06 100 VAL A N 1
ATOM 784 C CA . VAL A 1 100 ? 2.729 -3.830 -4.969 1.00 93.06 100 VAL A CA 1
ATOM 785 C C . VAL A 1 100 ? 4.030 -3.829 -4.186 1.00 93.06 100 VAL A C 1
ATOM 787 O O . VAL A 1 100 ? 4.280 -2.908 -3.413 1.00 93.06 100 VAL A O 1
ATOM 790 N N . VAL A 1 101 ? 4.857 -4.848 -4.403 1.00 94.50 101 VAL A N 1
ATOM 791 C CA . VAL A 1 101 ? 6.170 -4.980 -3.773 1.00 94.50 101 VAL A CA 1
ATOM 792 C C . VAL A 1 101 ? 7.256 -4.591 -4.758 1.00 94.50 101 VAL A C 1
ATOM 794 O O . VAL A 1 101 ? 7.355 -5.172 -5.844 1.00 94.50 101 VAL A O 1
ATOM 797 N N . GLY A 1 102 ? 8.093 -3.638 -4.370 1.00 90.81 102 GLY A N 1
ATOM 798 C CA . GLY A 1 102 ? 9.281 -3.278 -5.125 1.00 90.81 102 GLY A CA 1
ATOM 799 C C . GLY A 1 102 ? 9.795 -1.871 -4.843 1.00 90.81 102 GLY A C 1
ATOM 800 O O . GLY A 1 102 ? 9.116 -1.023 -4.259 1.00 90.81 102 GLY A O 1
ATOM 801 N N . SER A 1 103 ? 11.023 -1.622 -5.291 1.00 88.06 103 SER A N 1
ATOM 802 C CA . SER A 1 103 ? 11.740 -0.368 -5.066 1.00 88.06 103 SER A CA 1
ATOM 803 C C . SER A 1 103 ? 11.787 0.488 -6.333 1.00 88.06 103 SER A C 1
ATOM 805 O O . SER A 1 103 ? 11.920 -0.014 -7.453 1.00 88.06 103 SER A O 1
ATOM 807 N N . GLY A 1 104 ? 11.668 1.807 -6.160 1.00 86.00 104 GLY A N 1
ATOM 808 C CA . GLY A 1 104 ? 11.639 2.756 -7.273 1.00 86.00 104 GLY A CA 1
ATOM 809 C C . GLY A 1 104 ? 10.513 2.441 -8.263 1.00 86.00 104 GLY A C 1
ATOM 810 O O . GLY A 1 104 ? 9.350 2.346 -7.859 1.00 86.00 104 GLY A O 1
ATOM 811 N N . ALA A 1 105 ? 10.876 2.276 -9.538 1.00 83.00 105 ALA A N 1
ATOM 812 C CA . ALA A 1 105 ? 9.972 1.913 -10.633 1.00 83.00 105 ALA A CA 1
ATOM 813 C C . ALA A 1 105 ? 9.906 0.400 -10.925 1.00 83.00 105 ALA A C 1
ATOM 815 O O . ALA A 1 105 ? 9.204 -0.019 -11.841 1.00 83.00 105 ALA A O 1
ATOM 816 N N . SER A 1 106 ? 10.638 -0.425 -10.170 1.00 84.81 106 SER A N 1
ATOM 817 C CA . SER A 1 106 ? 10.668 -1.874 -10.368 1.00 84.81 106 SER A CA 1
ATOM 818 C C . SER A 1 106 ? 9.633 -2.550 -9.476 1.00 84.81 106 SER A C 1
ATOM 820 O O . SER A 1 106 ? 9.706 -2.437 -8.253 1.00 84.81 106 SER A O 1
ATOM 822 N N . ILE A 1 107 ? 8.679 -3.257 -10.085 1.00 88.25 107 ILE A N 1
ATOM 823 C CA . ILE A 1 107 ? 7.718 -4.110 -9.378 1.00 88.25 107 ILE A CA 1
ATOM 824 C C . ILE A 1 107 ? 8.214 -5.549 -9.447 1.00 88.25 107 ILE A C 1
ATOM 826 O O . ILE A 1 107 ? 8.435 -6.088 -10.527 1.00 88.25 107 ILE A O 1
ATOM 830 N N . GLN A 1 108 ? 8.377 -6.166 -8.281 1.00 90.25 108 GLN A N 1
ATOM 831 C CA . GLN A 1 108 ? 8.885 -7.527 -8.143 1.00 90.25 108 GLN A CA 1
ATOM 832 C C . GLN A 1 108 ? 7.758 -8.524 -7.887 1.00 90.25 108 GLN A C 1
ATOM 834 O O . GLN A 1 108 ? 7.770 -9.625 -8.433 1.00 90.25 108 GLN A O 1
ATOM 839 N N . GLN A 1 109 ? 6.797 -8.157 -7.038 1.00 91.19 109 GLN A N 1
ATOM 840 C CA . GLN A 1 109 ? 5.682 -9.023 -6.665 1.00 91.19 109 GLN A CA 1
ATOM 841 C C . GLN A 1 109 ? 4.412 -8.201 -6.505 1.00 91.19 109 GLN A C 1
ATOM 843 O O . GLN A 1 109 ? 4.445 -7.037 -6.107 1.00 91.19 109 GLN A O 1
ATOM 848 N N . ILE A 1 110 ? 3.281 -8.821 -6.817 1.00 91.56 110 ILE A N 1
ATOM 849 C CA . ILE A 1 110 ? 1.966 -8.209 -6.676 1.00 91.56 110 ILE A CA 1
ATOM 850 C C . ILE A 1 110 ? 1.099 -9.178 -5.890 1.00 91.56 110 ILE A C 1
ATOM 852 O O . ILE A 1 110 ? 1.017 -10.367 -6.212 1.00 91.56 110 ILE A O 1
ATOM 856 N N . TYR A 1 111 ? 0.429 -8.647 -4.878 1.00 92.56 111 TYR A N 1
ATOM 857 C CA . TYR A 1 111 ? -0.544 -9.368 -4.084 1.00 92.56 111 TYR A CA 1
ATOM 858 C C . TYR A 1 111 ? -1.888 -8.658 -4.106 1.00 92.56 111 TYR A C 1
ATOM 860 O O . TYR A 1 111 ? -2.005 -7.483 -4.457 1.00 92.56 111 TYR A O 1
ATOM 868 N N . VAL A 1 112 ? -2.916 -9.389 -3.710 1.00 91.06 112 VAL A N 1
ATOM 869 C CA . VAL A 1 112 ? -4.245 -8.847 -3.475 1.00 91.06 112 VAL A CA 1
ATOM 870 C C . VAL A 1 112 ? -4.738 -9.367 -2.154 1.00 91.06 112 VAL A C 1
ATOM 872 O O . VAL A 1 112 ? -4.706 -10.572 -1.918 1.00 91.06 112 VAL A O 1
ATOM 875 N N . TYR A 1 113 ? -5.225 -8.456 -1.331 1.00 91.00 113 TYR A N 1
ATOM 876 C CA . TYR A 1 113 ? -5.921 -8.800 -0.114 1.00 91.00 113 TYR A CA 1
ATOM 877 C C . TYR A 1 113 ? -7.424 -8.868 -0.391 1.00 91.00 113 TYR A C 1
ATOM 879 O O . TYR A 1 113 ? -8.013 -7.874 -0.819 1.00 91.00 113 TYR A O 1
ATOM 887 N N . ILE A 1 114 ? -8.041 -10.031 -0.173 1.00 88.94 114 ILE A N 1
ATOM 888 C CA . ILE A 1 114 ? -9.485 -10.245 -0.337 1.00 88.94 114 ILE A CA 1
ATOM 889 C C . ILE A 1 114 ? -9.992 -11.077 0.843 1.00 88.94 114 ILE A C 1
ATOM 891 O O . ILE A 1 114 ? -9.527 -12.192 1.053 1.00 88.94 114 ILE A O 1
ATOM 895 N N . PHE A 1 115 ? -10.970 -10.551 1.587 1.00 85.81 115 PHE A N 1
ATOM 896 C CA . PHE A 1 115 ? -11.676 -11.258 2.670 1.00 85.81 115 PHE A CA 1
ATOM 897 C C . PHE A 1 115 ? -10.777 -11.955 3.707 1.00 85.81 115 PHE A C 1
ATOM 899 O O . PHE A 1 115 ? -11.088 -13.058 4.141 1.00 85.81 115 PHE A O 1
ATOM 906 N N . GLY A 1 116 ? -9.676 -11.324 4.125 1.00 86.00 116 GLY A N 1
ATOM 907 C CA . GLY A 1 116 ? -8.764 -11.923 5.109 1.00 86.00 116 GLY A CA 1
ATOM 908 C C . GLY A 1 116 ? -7.530 -12.579 4.505 1.00 86.00 116 GLY A C 1
ATOM 909 O O . GLY A 1 116 ? -6.544 -12.759 5.208 1.00 86.00 116 GLY A O 1
ATOM 910 N N . GLU A 1 117 ? -7.558 -12.872 3.208 1.00 88.56 117 GLU A N 1
ATOM 911 C CA . GLU A 1 117 ? -6.570 -13.724 2.555 1.00 88.56 117 GLU A CA 1
ATOM 912 C C . GLU A 1 117 ? -5.721 -12.948 1.545 1.00 88.56 117 GLU A C 1
ATOM 914 O O . GLU A 1 117 ? -6.205 -12.045 0.851 1.00 88.56 117 GLU A O 1
ATOM 919 N N . LEU A 1 118 ? -4.446 -13.329 1.440 1.00 91.06 118 LEU A N 1
ATOM 920 C CA . LEU A 1 118 ? -3.480 -12.736 0.521 1.00 91.06 118 LEU A CA 1
ATOM 921 C C . LEU A 1 118 ? -3.255 -13.650 -0.689 1.00 91.06 118 LEU A C 1
ATOM 923 O O . LEU A 1 118 ? -2.819 -14.791 -0.559 1.00 91.06 118 LEU A O 1
ATOM 927 N N . TYR A 1 119 ? -3.482 -13.129 -1.891 1.00 89.94 119 TYR A N 1
ATOM 928 C CA . TYR A 1 119 ? -3.324 -13.877 -3.136 1.00 89.94 119 TYR A CA 1
ATOM 929 C C . TYR A 1 119 ? -2.226 -13.279 -4.003 1.00 89.94 119 TYR A C 1
ATOM 931 O O . TYR A 1 119 ? -2.280 -12.098 -4.344 1.00 89.94 119 TYR A O 1
ATOM 939 N N . SER A 1 120 ? -1.283 -14.107 -4.454 1.00 89.81 120 SER A N 1
ATOM 940 C CA . SER A 1 120 ? -0.311 -13.695 -5.471 1.00 89.81 120 SER A CA 1
ATOM 941 C C . SER A 1 120 ? -0.997 -13.414 -6.817 1.00 89.81 120 SER A C 1
ATOM 943 O O . SER A 1 120 ? -2.026 -14.011 -7.178 1.00 89.81 120 SER A O 1
ATOM 945 N N . ALA A 1 121 ? -0.448 -12.463 -7.566 1.00 83.00 121 ALA A N 1
ATOM 946 C CA . ALA A 1 121 ? -0.969 -12.014 -8.842 1.00 83.00 121 ALA A CA 1
ATOM 947 C C . ALA A 1 121 ? 0.144 -11.779 -9.861 1.00 83.00 121 ALA A C 1
ATOM 949 O O . ALA A 1 121 ? 1.207 -11.267 -9.533 1.00 83.00 121 ALA A O 1
ATOM 950 N N . ALA A 1 122 ? -0.147 -12.110 -11.121 1.00 76.62 122 ALA A N 1
ATOM 951 C CA . ALA A 1 122 ? 0.791 -11.908 -12.220 1.00 76.62 122 ALA A CA 1
ATOM 952 C C . ALA A 1 122 ? 0.854 -10.449 -12.703 1.00 76.62 122 ALA A C 1
ATOM 954 O O . ALA A 1 122 ? 1.908 -10.020 -13.143 1.00 76.62 122 ALA A O 1
ATOM 955 N N . THR A 1 123 ? -0.262 -9.708 -12.656 1.00 73.31 123 THR A N 1
ATOM 956 C CA . THR A 1 123 ? -0.331 -8.299 -13.084 1.00 73.31 123 THR A CA 1
ATOM 957 C C . THR A 1 123 ? -1.328 -7.511 -12.239 1.00 73.31 123 THR A C 1
ATOM 959 O O . THR A 1 123 ? -2.292 -8.074 -11.702 1.00 73.31 123 THR A O 1
ATOM 962 N N . VAL A 1 124 ? -1.132 -6.191 -12.171 1.00 67.81 124 VAL A N 1
ATOM 963 C CA . VAL A 1 124 ? -1.978 -5.270 -11.390 1.00 67.81 124 VAL A CA 1
ATOM 964 C C . VAL A 1 124 ? -3.410 -5.226 -11.953 1.00 67.81 124 VAL A C 1
ATOM 966 O O . VAL A 1 124 ? -4.394 -5.368 -11.223 1.00 67.81 124 VAL A O 1
ATOM 969 N N . LEU A 1 125 ? -3.551 -5.113 -13.279 1.00 67.62 125 LEU A N 1
ATOM 970 C CA . LEU A 1 125 ? -4.853 -4.974 -13.948 1.00 67.62 125 LEU A CA 1
ATOM 971 C C . LEU A 1 125 ? -5.721 -6.237 -13.913 1.00 67.62 125 LEU A C 1
ATOM 973 O O . LEU A 1 125 ? -6.944 -6.134 -13.795 1.00 67.62 125 LEU A O 1
ATOM 977 N N . LYS A 1 126 ? -5.125 -7.436 -14.009 1.00 66.56 126 LYS A N 1
ATOM 978 C CA . LYS A 1 126 ? -5.898 -8.694 -13.973 1.00 66.56 126 LYS A CA 1
ATOM 979 C C . LYS A 1 126 ? -6.670 -8.828 -12.659 1.00 66.56 126 LYS A C 1
ATOM 981 O O . LYS A 1 126 ? -7.754 -9.412 -12.626 1.00 66.56 126 LYS A O 1
ATOM 986 N N . ARG A 1 127 ? -6.121 -8.262 -11.586 1.00 58.16 127 ARG A N 1
ATOM 987 C CA . ARG A 1 127 ? -6.695 -8.320 -10.247 1.00 58.16 127 ARG A CA 1
ATOM 988 C C . ARG A 1 127 ? -7.606 -7.165 -9.891 1.00 58.16 127 ARG A C 1
ATOM 990 O O . ARG A 1 127 ? -8.561 -7.417 -9.167 1.00 58.16 127 ARG A O 1
ATOM 997 N N . HIS A 1 128 ? -7.395 -5.971 -10.444 1.00 56.59 128 HIS A N 1
ATOM 998 C CA . HIS A 1 128 ? -8.364 -4.882 -10.306 1.00 56.59 128 HIS A CA 1
ATOM 999 C C . HIS A 1 128 ? -9.794 -5.363 -10.614 1.00 56.59 128 HIS A C 1
ATOM 1001 O O . HIS A 1 128 ? -10.685 -5.157 -9.805 1.00 56.59 128 HIS A O 1
ATOM 1007 N N . ARG A 1 129 ? -9.989 -6.112 -11.713 1.00 60.53 129 ARG A N 1
ATOM 1008 C CA . ARG A 1 129 ? -11.295 -6.697 -12.101 1.00 60.53 129 ARG A CA 1
ATOM 1009 C C . ARG A 1 129 ? -11.921 -7.669 -11.089 1.00 60.53 129 ARG A C 1
ATOM 1011 O O . ARG A 1 129 ? -13.077 -8.028 -11.244 1.00 60.53 129 ARG A O 1
ATOM 1018 N N . HIS A 1 130 ? -11.138 -8.200 -10.153 1.00 59.47 130 HIS A N 1
ATOM 1019 C CA . HIS A 1 130 ? -11.630 -9.109 -9.113 1.00 59.47 130 HIS A CA 1
ATOM 1020 C C . HIS A 1 130 ? -11.937 -8.371 -7.801 1.00 59.47 130 HIS A C 1
ATOM 1022 O O . HIS A 1 130 ? -12.587 -8.944 -6.935 1.00 59.47 130 HIS A O 1
ATOM 1028 N N . CYS A 1 131 ? -11.439 -7.140 -7.639 1.00 53.88 131 CYS A N 1
ATOM 1029 C CA . CYS A 1 131 ? -11.591 -6.340 -6.422 1.00 53.88 131 CYS A CA 1
ATOM 1030 C C . CYS A 1 131 ? -12.735 -5.322 -6.525 1.00 53.88 131 CYS A C 1
ATOM 1032 O O . CYS A 1 131 ? -13.316 -4.973 -5.501 1.00 53.88 131 CYS A O 1
ATOM 1034 N N . PHE A 1 132 ? -13.025 -4.854 -7.744 1.00 55.72 132 PHE A N 1
ATOM 1035 C CA . PHE A 1 132 ? -13.991 -3.806 -8.085 1.00 55.72 132 PHE A CA 1
ATOM 1036 C C . PHE A 1 132 ? -14.681 -4.146 -9.409 1.00 55.72 132 PHE A C 1
ATOM 1038 O O . PHE A 1 132 ? -15.850 -3.736 -9.572 1.00 55.72 132 PHE A O 1
#

Sequence (132 aa):
MADRDTEMDLDETLQIIGIGEFTALFQDYKHYVMLSLMGSLLPYKSRHVFGSKQWKPKIADCKEGIVLKVELAGDVETAVATKIEKLQSVEVPVQPFIIVVGSGASIQQIYVYIFGELYSAATVLKRHRHCF

Foldseek 3Di:
DDDPPP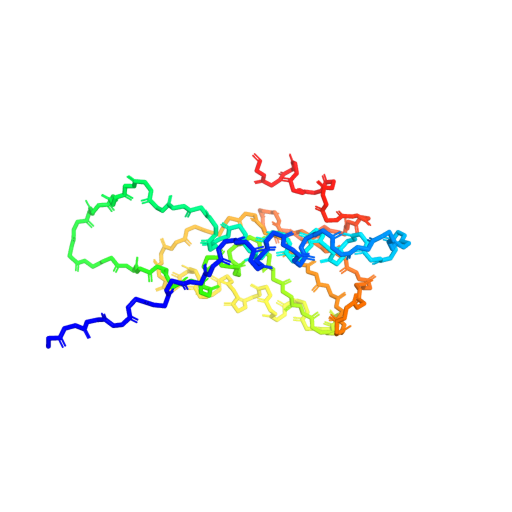PPDPVVVVVVLVDDPDDPQLVQLSVLVVLLCVLVPDPPPDDPDDDDDADDDDSVNSSVLAEAEDADPVCVVVSVVVNCVVCVVRPHDRAKYKYFYHDDSGTDWIWIDDPNDIHTDPGPVVCSVVRD

Secondary structure (DSSP, 8-state):
---------HHHHHHHHHS----HHHHHHHHHHHHHHHHHHS--------SS------HHHHHHHHEEEESSGGGHHHHHHHHHHHHHHTT-----EEEEE-STT---EEEEEETTEEEEES-HHHHHHHH-

pLDDT: mean 74.87, std 17.4, range [35.5, 96.19]

Organism: Photinus pyralis (NCBI:txid7054)